Protein AF-A0ABD7KP99-F1 (afdb_monomer_lite)

Sequence (49 aa):
MMNKDATQIWGLKREITPCFGARLVQEGNRLHFLADRAGFNGLFSEMQA

Organism: NCBI:txid1812935

Foldseek 3Di:
DPPPPCPPQLADDDPDPFDKGFPWDDDPPDTHGDPVRIDTDHDDDPVRD

InterPro domains:
  IPR009320 Antitoxin CbeA [PF06154] (9-48)
  IPR038025 Antitoxin CbeA superfamily [SSF143737] (2-48)

Structure (mmCIF, N/CA/C/O backbone):
data_AF-A0ABD7KP99-F1
#
_entry.id   AF-A0ABD7KP99-F1
#
loop_
_atom_site.group_PDB
_atom_site.id
_atom_site.type_symbol
_atom_site.label_atom_id
_atom_site.label_alt_id
_atom_site.label_comp_id
_atom_site.label_asym_id
_atom_site.label_entity_id
_atom_site.label_seq_id
_atom_site.pdbx_PDB_ins_code
_atom_site.Cartn_x
_atom_site.Cartn_y
_atom_site.Cartn_z
_atom_site.occupancy
_atom_site.B_iso_or_equiv
_atom_site.auth_seq_id
_atom_site.auth_comp_id
_atom_site.auth_asym_id
_atom_site.auth_atom_id
_atom_site.pdbx_PDB_model_num
ATOM 1 N N . MET A 1 1 ? -17.692 7.892 -23.382 1.00 38.94 1 MET A N 1
ATOM 2 C CA . MET A 1 1 ? -16.308 7.383 -23.487 1.00 38.94 1 MET A CA 1
ATOM 3 C C . MET A 1 1 ? -15.898 6.868 -22.115 1.00 38.94 1 MET A C 1
ATOM 5 O O . MET A 1 1 ? -15.517 7.658 -21.266 1.00 38.94 1 MET A O 1
ATOM 9 N N . MET A 1 2 ? -16.096 5.574 -21.849 1.00 43.97 2 MET A N 1
ATOM 10 C CA . MET A 1 2 ? -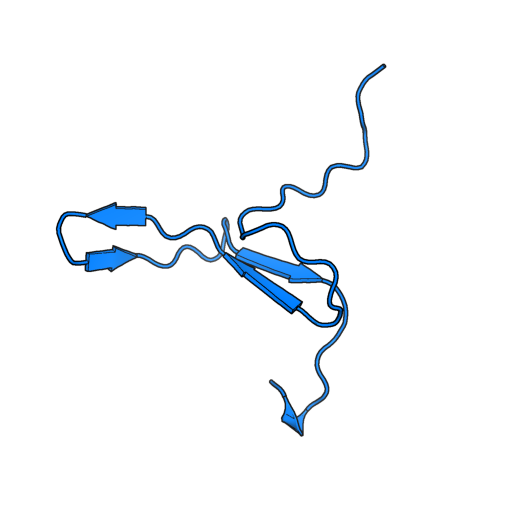15.587 4.944 -20.626 1.00 43.97 2 MET A CA 1
ATOM 11 C C . MET A 1 2 ? -14.075 4.770 -20.790 1.00 43.97 2 MET A C 1
ATOM 13 O O . MET A 1 2 ? -13.654 4.092 -21.725 1.00 43.97 2 MET A O 1
ATOM 17 N N . ASN A 1 3 ? -13.281 5.370 -19.902 1.00 49.72 3 ASN A N 1
ATOM 18 C CA . ASN A 1 3 ? -11.863 5.040 -19.755 1.00 49.72 3 ASN A CA 1
ATOM 19 C C . ASN A 1 3 ? -11.781 3.568 -19.330 1.00 49.72 3 ASN A C 1
ATOM 21 O O . ASN A 1 3 ? -12.086 3.236 -18.186 1.00 49.72 3 ASN A O 1
ATOM 25 N N . LYS A 1 4 ? -11.472 2.683 -20.281 1.00 48.47 4 LYS A N 1
ATOM 26 C CA . LYS A 1 4 ? -11.537 1.226 -20.111 1.00 48.47 4 LYS A CA 1
ATOM 27 C C . LYS A 1 4 ? -10.263 0.627 -19.500 1.00 48.47 4 LYS A C 1
ATOM 29 O O . LYS A 1 4 ? -10.242 -0.564 -19.232 1.00 48.47 4 LYS A O 1
ATOM 3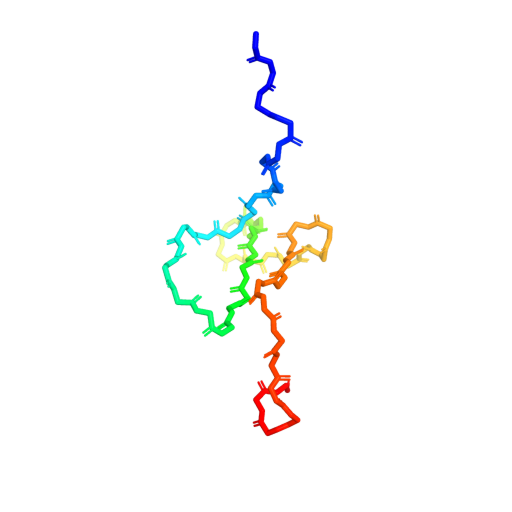4 N N . ASP A 1 5 ? -9.272 1.463 -19.193 1.00 49.38 5 ASP A N 1
ATOM 35 C CA . ASP A 1 5 ? -7.925 1.040 -18.786 1.00 49.38 5 ASP A CA 1
ATOM 36 C C . ASP A 1 5 ? -7.433 1.739 -17.509 1.00 49.38 5 ASP A C 1
ATOM 38 O O . ASP A 1 5 ? -6.237 1.867 -17.267 1.00 49.38 5 ASP A O 1
ATOM 42 N N . ALA A 1 6 ? -8.346 2.220 -16.663 1.00 54.56 6 ALA A N 1
ATOM 43 C CA . ALA A 1 6 ? -7.974 2.619 -15.312 1.00 54.56 6 ALA A CA 1
ATOM 44 C C . ALA A 1 6 ? -7.911 1.357 -14.444 1.00 54.56 6 ALA A C 1
ATOM 46 O O . ALA A 1 6 ? -8.854 1.061 -13.709 1.00 54.56 6 ALA A O 1
ATOM 47 N N . THR A 1 7 ? -6.818 0.592 -14.536 1.00 58.00 7 THR A N 1
ATOM 48 C CA . THR A 1 7 ? -6.420 -0.319 -13.454 1.00 58.00 7 THR A CA 1
ATOM 49 C C . THR A 1 7 ? -6.587 0.473 -12.161 1.00 58.00 7 THR A C 1
ATOM 51 O O . THR A 1 7 ? -5.971 1.524 -12.016 1.00 58.00 7 THR A O 1
ATOM 54 N N . GLN A 1 8 ? -7.511 0.062 -11.289 1.00 61.22 8 GLN A N 1
ATOM 55 C CA . GLN A 1 8 ? -7.841 0.782 -10.056 1.00 61.22 8 GLN A CA 1
ATOM 56 C C . GLN A 1 8 ? -6.548 0.994 -9.253 1.00 61.22 8 GLN A C 1
ATOM 58 O O . GLN A 1 8 ? -6.033 0.067 -8.631 1.00 61.22 8 GLN A O 1
ATOM 63 N N . ILE A 1 9 ? -5.978 2.203 -9.317 1.00 71.56 9 ILE A N 1
ATOM 64 C CA . ILE A 1 9 ? -4.751 2.535 -8.595 1.00 71.56 9 ILE A CA 1
ATOM 65 C C . ILE A 1 9 ? -5.164 2.804 -7.156 1.00 71.56 9 ILE A C 1
ATOM 67 O O . ILE A 1 9 ? -5.651 3.881 -6.817 1.00 71.56 9 ILE A O 1
ATOM 71 N N . TRP A 1 10 ? -5.004 1.792 -6.311 1.00 81.88 10 TRP A N 1
ATOM 72 C CA . TRP A 1 10 ? -5.321 1.901 -4.894 1.00 81.88 10 TRP A CA 1
ATOM 73 C C . TRP A 1 10 ? -4.275 2.723 -4.125 1.00 81.88 10 TRP A C 1
ATOM 75 O O . TRP A 1 10 ? -4.606 3.426 -3.174 1.00 81.88 10 TRP A O 1
ATOM 85 N N . GLY A 1 11 ? -3.011 2.657 -4.542 1.00 81.94 11 GLY A N 1
ATOM 86 C CA . GLY A 1 11 ? -1.919 3.417 -3.938 1.00 81.94 11 GLY A CA 1
ATOM 87 C C . GLY A 1 11 ? -1.818 4.868 -4.414 1.00 81.94 11 GLY A C 1
ATOM 88 O O . GLY A 1 11 ? -2.589 5.350 -5.238 1.00 81.94 11 GLY A O 1
ATOM 89 N N . LEU A 1 12 ? -0.806 5.570 -3.907 1.00 85.38 12 LEU A N 1
ATOM 90 C CA . LEU A 1 12 ? -0.456 6.907 -4.385 1.00 85.38 12 LEU A CA 1
ATOM 91 C C . LEU A 1 12 ? 0.016 6.860 -5.8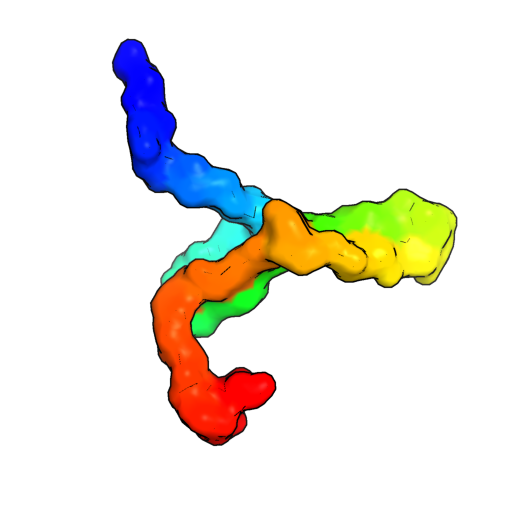45 1.00 85.38 12 LEU A C 1
ATOM 93 O O . LEU A 1 12 ? 0.730 5.935 -6.238 1.00 85.38 12 LEU A O 1
ATOM 97 N N . LYS A 1 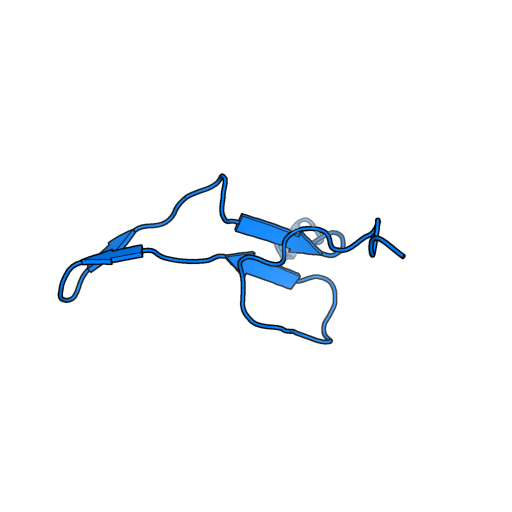13 ? -0.337 7.888 -6.631 1.00 82.44 13 LYS A N 1
ATOM 98 C CA . LYS A 1 13 ? 0.154 8.042 -8.007 1.00 82.44 13 LYS A CA 1
ATOM 99 C C . LYS A 1 13 ? 1.681 8.155 -7.991 1.00 82.44 13 LYS A C 1
ATOM 101 O O . LYS A 1 13 ? 2.236 8.997 -7.287 1.00 82.44 13 LYS A O 1
ATOM 106 N N . ARG A 1 14 ? 2.347 7.301 -8.766 1.00 81.06 14 ARG A N 1
ATOM 107 C CA . ARG A 1 14 ? 3.807 7.224 -8.883 1.00 81.06 14 ARG A CA 1
ATOM 108 C C . ARG A 1 14 ? 4.196 7.060 -10.344 1.00 81.06 14 ARG A C 1
ATOM 110 O O . ARG A 1 14 ? 3.508 6.368 -11.083 1.00 81.06 14 ARG A O 1
ATOM 117 N N . GLU A 1 15 ? 5.312 7.669 -10.727 1.00 85.69 15 GLU A N 1
ATOM 118 C CA . GLU A 1 15 ? 5.872 7.573 -12.086 1.00 85.69 15 GLU A CA 1
ATOM 119 C C . GLU A 1 15 ? 7.050 6.584 -12.174 1.00 85.69 15 GLU A C 1
ATOM 121 O O . GLU A 1 15 ? 7.652 6.412 -13.226 1.00 85.69 15 GLU A O 1
ATOM 126 N N . ILE A 1 16 ? 7.370 5.898 -11.070 1.00 87.88 16 ILE A N 1
ATOM 127 C CA . ILE A 1 16 ? 8.481 4.940 -10.971 1.00 87.88 16 ILE A CA 1
ATOM 128 C C . ILE A 1 16 ? 7.956 3.512 -11.164 1.00 87.88 16 ILE A C 1
ATOM 130 O O . ILE A 1 16 ? 6.917 3.154 -10.608 1.00 87.88 16 ILE A O 1
ATOM 134 N N . THR A 1 17 ? 8.693 2.696 -11.925 1.00 90.25 17 THR A N 1
ATOM 135 C CA . THR A 1 17 ? 8.415 1.271 -12.179 1.00 90.25 17 THR A CA 1
ATOM 136 C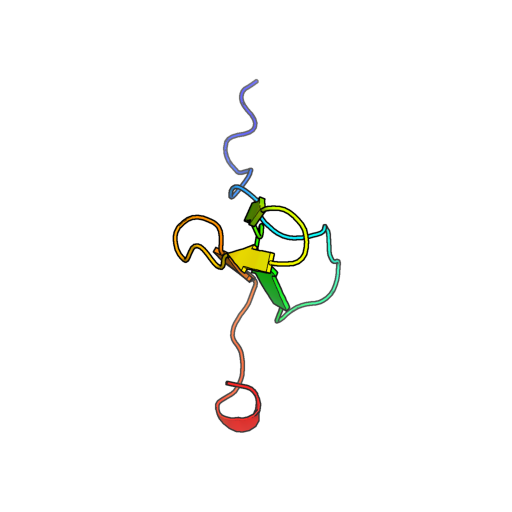 C . THR A 1 17 ? 9.721 0.465 -12.016 1.00 90.25 17 THR A C 1
ATOM 138 O O . THR A 1 17 ? 10.735 0.905 -12.558 1.00 90.25 17 THR A O 1
ATOM 141 N N . PRO A 1 18 ? 9.738 -0.682 -11.305 1.00 92.12 18 PRO A N 1
ATOM 142 C CA . PRO A 1 18 ? 8.596 -1.322 -10.655 1.00 92.12 18 PRO A CA 1
ATOM 143 C C . PRO A 1 18 ? 8.139 -0.574 -9.392 1.00 92.12 18 PRO A C 1
ATOM 145 O O . PRO A 1 18 ? 8.940 0.064 -8.708 1.00 92.12 18 PRO A O 1
ATOM 148 N N . CYS A 1 19 ? 6.841 -0.618 -9.080 1.00 92.00 19 CYS A N 1
ATOM 149 C CA . CYS A 1 19 ? 6.312 -0.058 -7.838 1.00 92.00 19 CYS A CA 1
ATOM 150 C C . CYS A 1 19 ? 5.178 -0.889 -7.234 1.00 92.00 19 CYS A C 1
ATOM 152 O O . CYS A 1 19 ? 4.414 -1.555 -7.927 1.00 92.00 19 CYS A O 1
ATOM 154 N N . PHE A 1 20 ? 5.075 -0.818 -5.909 1.00 91.19 20 PHE A N 1
ATOM 155 C CA . PHE A 1 20 ? 3.963 -1.349 -5.136 1.00 91.19 20 PHE A CA 1
ATOM 156 C C . PHE A 1 20 ? 3.115 -0.188 -4.617 1.00 91.19 20 PHE A C 1
ATOM 158 O O . PHE A 1 20 ? 3.639 0.795 -4.076 1.00 91.19 20 PHE A O 1
ATOM 165 N N . GLY A 1 21 ? 1.801 -0.294 -4.790 1.00 92.38 21 GLY A N 1
ATOM 166 C CA . GLY A 1 21 ? 0.830 0.677 -4.307 1.00 92.38 21 GLY A CA 1
ATOM 167 C C . GLY A 1 21 ? -0.275 -0.014 -3.522 1.00 92.38 21 GLY A C 1
ATOM 168 O O . GLY A 1 21 ? -0.825 -1.011 -3.977 1.00 92.38 21 GLY A O 1
ATOM 169 N N . ALA A 1 22 ? -0.632 0.539 -2.365 1.00 94.31 22 ALA A N 1
ATOM 170 C CA . ALA A 1 22 ? -1.737 0.044 -1.554 1.00 94.31 22 ALA A CA 1
ATOM 171 C C . ALA A 1 22 ? -2.546 1.191 -0.945 1.00 94.31 22 ALA A C 1
ATOM 173 O O . ALA A 1 22 ? -1.985 2.234 -0.594 1.00 94.31 22 ALA A O 1
ATOM 174 N N . ARG A 1 23 ? -3.854 0.971 -0.782 1.00 94.69 23 ARG A N 1
ATOM 175 C CA . ARG A 1 23 ? -4.738 1.841 -0.001 1.00 94.69 23 ARG A CA 1
ATOM 176 C C . ARG A 1 23 ? -4.970 1.231 1.370 1.00 94.69 23 ARG A C 1
ATOM 178 O O . ARG A 1 23 ? -5.711 0.258 1.498 1.00 94.69 23 ARG A O 1
ATOM 185 N N . LEU A 1 24 ? -4.366 1.820 2.391 1.00 95.69 24 LEU A N 1
ATOM 186 C CA . LEU A 1 24 ? -4.570 1.383 3.768 1.00 95.69 24 LEU A CA 1
ATOM 187 C C . LEU A 1 24 ? -5.886 1.946 4.316 1.00 95.69 24 LEU A C 1
ATOM 189 O O . LEU A 1 24 ? -6.294 3.054 3.958 1.00 95.69 24 LEU A O 1
ATOM 193 N N . VAL A 1 25 ? -6.550 1.184 5.183 1.00 96.00 25 VAL A N 1
ATOM 194 C CA . VAL A 1 25 ? -7.695 1.679 5.962 1.00 96.00 25 VAL A CA 1
ATOM 195 C C . VAL A 1 25 ? -7.183 2.144 7.314 1.00 96.00 25 VAL A C 1
ATOM 197 O O . VAL A 1 25 ? -6.536 1.380 8.023 1.00 96.00 25 VAL A O 1
ATOM 200 N N . GLN A 1 26 ? -7.464 3.393 7.668 1.00 97.44 26 GLN A N 1
ATOM 201 C CA . GLN A 1 26 ? -7.058 3.953 8.950 1.00 97.44 26 GLN A CA 1
ATOM 202 C C . GLN A 1 26 ? -8.184 3.828 9.978 1.00 97.44 26 GLN A C 1
ATOM 204 O O . GLN A 1 26 ? -9.304 4.270 9.733 1.00 97.44 26 GLN A O 1
ATOM 209 N N . GLU A 1 27 ? -7.856 3.274 11.142 1.00 97.62 27 GLU A N 1
ATOM 210 C CA . GLU A 1 27 ? -8.734 3.194 12.309 1.00 97.62 27 GLU A CA 1
ATOM 211 C C . GLU A 1 27 ? -7.994 3.773 13.523 1.00 97.62 27 GLU A C 1
ATOM 213 O O . GLU A 1 27 ? -7.121 3.138 14.122 1.00 97.62 27 GLU A O 1
ATOM 218 N N . GLY A 1 28 ? -8.281 5.037 13.844 1.00 96.69 28 GLY A N 1
ATOM 219 C CA . GLY A 1 28 ? -7.496 5.801 14.816 1.00 96.69 28 GLY A CA 1
ATOM 220 C C . GLY A 1 28 ? -6.025 5.893 14.393 1.00 96.69 28 GLY A C 1
ATOM 221 O O . GLY A 1 28 ? -5.715 6.427 13.328 1.00 96.69 28 GLY A O 1
ATOM 222 N N . ASN A 1 29 ? -5.129 5.335 15.214 1.00 97.12 29 ASN A N 1
ATOM 223 C CA . ASN A 1 29 ? -3.679 5.287 14.963 1.00 97.12 29 ASN A CA 1
ATOM 224 C C . ASN A 1 29 ? -3.209 3.950 14.360 1.00 97.12 29 ASN A C 1
ATOM 226 O O . ASN A 1 29 ? -2.009 3.676 14.328 1.00 97.12 29 ASN A O 1
ATOM 230 N N . ARG A 1 30 ? -4.136 3.088 13.927 1.00 97.56 30 ARG A N 1
ATOM 231 C CA . ARG A 1 30 ? -3.829 1.810 13.274 1.00 97.56 30 ARG A CA 1
ATOM 232 C C . ARG A 1 30 ? -4.088 1.910 11.778 1.00 97.56 30 ARG A C 1
ATOM 234 O O . ARG A 1 30 ? -5.040 2.557 11.345 1.00 97.56 30 ARG A O 1
ATOM 241 N N . LEU A 1 31 ? -3.245 1.238 11.002 1.00 98.06 31 LEU A N 1
ATOM 242 C CA . LEU A 1 31 ? -3.381 1.112 9.557 1.00 98.06 31 LEU A CA 1
ATOM 243 C C . LEU A 1 31 ? -3.577 -0.360 9.207 1.00 98.06 31 LEU A C 1
ATOM 245 O O . LEU A 1 31 ? -2.758 -1.203 9.566 1.00 98.06 31 LEU A O 1
ATOM 249 N N . HIS A 1 32 ? -4.662 -0.650 8.499 1.00 97.56 32 HIS A N 1
ATOM 250 C CA . HIS A 1 32 ? -5.027 -1.988 8.055 1.00 97.56 32 HIS A CA 1
ATOM 251 C C . HIS A 1 32 ? -4.668 -2.160 6.583 1.00 97.56 32 HIS A C 1
ATOM 253 O O . HIS A 1 32 ? -5.086 -1.371 5.728 1.00 97.56 32 HIS A O 1
ATOM 259 N N . PHE A 1 33 ? -3.889 -3.199 6.295 1.00 96.31 33 PHE A N 1
ATOM 260 C CA . PHE A 1 33 ? -3.548 -3.598 4.937 1.00 96.31 33 PHE A CA 1
ATOM 261 C C . PHE A 1 33 ? -4.635 -4.503 4.356 1.00 96.31 33 PHE A C 1
ATOM 263 O O . PHE A 1 33 ? -5.093 -5.433 5.016 1.00 96.31 33 PHE A O 1
ATOM 270 N N . LEU A 1 34 ? -5.021 -4.238 3.109 1.00 95.25 34 LEU A N 1
ATOM 271 C CA . LEU A 1 34 ? -6.033 -4.989 2.378 1.00 95.25 34 LEU A CA 1
ATOM 272 C C . LEU A 1 34 ? -5.465 -5.378 1.011 1.00 95.25 34 LEU A C 1
ATOM 274 O O . LEU A 1 34 ? -5.155 -4.507 0.197 1.00 95.25 34 LEU A O 1
ATOM 278 N N . ALA A 1 35 ? -5.304 -6.681 0.772 1.00 93.50 35 ALA A N 1
ATOM 279 C CA . ALA A 1 35 ? -4.660 -7.198 -0.437 1.00 93.50 35 ALA A CA 1
ATOM 280 C C . ALA A 1 35 ? -5.468 -6.908 -1.715 1.00 93.50 35 ALA A C 1
ATOM 282 O O . ALA A 1 35 ? -4.885 -6.651 -2.763 1.00 93.50 35 ALA A O 1
ATOM 283 N N . ASP A 1 36 ? -6.799 -6.866 -1.620 1.00 92.19 36 ASP A N 1
ATOM 284 C CA . ASP A 1 36 ? -7.707 -6.465 -2.705 1.00 92.19 36 ASP A CA 1
ATOM 285 C C . ASP A 1 36 ? -7.609 -4.965 -3.044 1.00 92.19 36 ASP A C 1
ATOM 287 O O . ASP A 1 36 ? -8.063 -4.531 -4.105 1.00 92.19 36 ASP A O 1
ATOM 291 N N . ARG A 1 37 ? -6.982 -4.175 -2.160 1.00 92.75 37 ARG A N 1
ATOM 292 C CA . ARG A 1 37 ? -6.664 -2.753 -2.349 1.00 92.75 37 ARG A CA 1
ATOM 293 C C . ARG A 1 37 ? -5.166 -2.505 -2.483 1.00 92.75 37 ARG A C 1
ATOM 295 O O . ARG A 1 37 ? -4.676 -1.434 -2.115 1.00 92.75 37 ARG A O 1
ATOM 302 N N . ALA A 1 38 ? -4.440 -3.486 -2.997 1.00 93.00 38 ALA A N 1
ATOM 303 C CA . ALA A 1 38 ? -3.023 -3.390 -3.284 1.00 93.00 38 ALA A CA 1
ATOM 304 C C . ALA A 1 38 ? -2.726 -3.915 -4.689 1.00 93.00 38 ALA A C 1
ATOM 306 O O . ALA A 1 38 ? -3.484 -4.701 -5.252 1.00 93.00 38 ALA A O 1
ATOM 307 N N . GLY A 1 39 ? -1.629 -3.451 -5.271 1.00 90.75 39 GLY A N 1
ATOM 308 C CA . GLY A 1 39 ? -1.217 -3.872 -6.598 1.00 90.75 39 GLY A CA 1
ATOM 309 C C . GLY A 1 39 ? 0.225 -3.505 -6.897 1.00 90.75 39 GLY A C 1
ATOM 310 O O . GLY A 1 39 ? 0.803 -2.597 -6.291 1.00 90.75 39 GLY A O 1
ATOM 311 N N . PHE A 1 40 ? 0.784 -4.224 -7.861 1.00 89.94 40 PHE A N 1
ATOM 312 C CA . PHE A 1 40 ? 2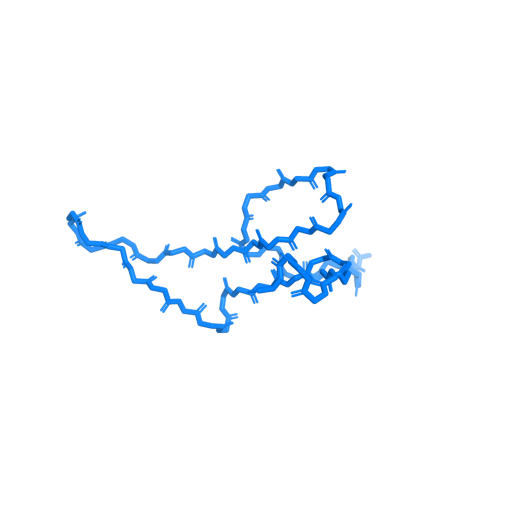.102 -3.962 -8.414 1.00 89.94 40 PHE A CA 1
ATOM 313 C C . PHE A 1 40 ? 1.962 -3.346 -9.802 1.00 89.94 40 PHE A C 1
ATOM 315 O O . PHE A 1 40 ? 1.070 -3.707 -10.570 1.00 89.94 40 PHE A O 1
ATOM 322 N N . ASN A 1 41 ? 2.867 -2.432 -10.123 1.00 87.75 41 ASN A N 1
ATOM 323 C CA . ASN A 1 41 ? 3.113 -1.982 -11.481 1.00 87.75 41 ASN A CA 1
ATOM 324 C C . ASN A 1 41 ? 4.542 -2.384 -11.862 1.00 87.75 41 ASN A C 1
ATOM 326 O O . ASN A 1 41 ? 5.488 -2.019 -11.164 1.00 87.75 41 ASN A O 1
ATOM 330 N N . GLY A 1 42 ? 4.698 -3.136 -12.951 1.00 88.81 42 GLY A N 1
ATOM 331 C CA . GLY A 1 42 ? 5.964 -3.777 -13.317 1.00 88.81 42 GLY A CA 1
ATOM 332 C C . GLY A 1 42 ? 6.309 -5.002 -12.458 1.00 88.81 42 GLY A C 1
ATOM 333 O O . GLY A 1 42 ? 5.514 -5.447 -11.632 1.00 88.81 42 GLY A O 1
ATOM 334 N N . LEU A 1 43 ? 7.504 -5.554 -12.681 1.00 93.19 43 LEU A N 1
ATOM 335 C CA . LEU A 1 43 ? 8.011 -6.749 -12.003 1.00 93.19 43 LEU A CA 1
ATOM 336 C C . LEU A 1 43 ? 9.221 -6.387 -11.138 1.00 93.19 43 LEU A C 1
ATOM 338 O O . LEU A 1 43 ? 10.157 -5.747 -11.614 1.00 93.19 43 LEU A O 1
ATOM 342 N N . PHE A 1 44 ? 9.201 -6.808 -9.878 1.00 92.31 44 PHE A N 1
ATOM 343 C CA . PHE A 1 44 ? 10.355 -6.714 -8.989 1.00 92.31 44 PHE A CA 1
ATOM 344 C C . PHE A 1 44 ? 11.324 -7.868 -9.267 1.00 92.31 44 PHE A C 1
ATOM 346 O O . PHE A 1 44 ? 10.889 -8.986 -9.541 1.00 92.31 44 PHE A O 1
ATOM 353 N N . SER A 1 45 ? 12.633 -7.608 -9.213 1.00 94.81 45 SER A N 1
ATOM 354 C CA . SER A 1 45 ? 13.627 -8.692 -9.229 1.00 94.81 45 SER A CA 1
ATOM 355 C C . SER A 1 45 ? 13.586 -9.497 -7.926 1.00 94.81 45 SER A C 1
ATOM 357 O O . SER A 1 45 ? 13.084 -9.010 -6.916 1.00 94.81 45 SER A O 1
ATOM 359 N N . GLU A 1 46 ? 14.163 -10.702 -7.919 1.00 94.75 46 GLU A N 1
ATOM 360 C CA . GLU A 1 46 ? 14.232 -11.551 -6.716 1.00 94.75 46 GLU A CA 1
ATOM 361 C C . GLU A 1 46 ? 14.921 -10.859 -5.533 1.00 94.75 46 GLU A C 1
ATOM 363 O O . GLU A 1 46 ? 14.540 -11.077 -4.393 1.00 94.75 46 GLU A O 1
ATOM 368 N N . MET A 1 47 ? 15.900 -9.984 -5.790 1.00 95.88 47 MET A N 1
ATOM 369 C CA . MET A 1 47 ? 16.563 -9.215 -4.728 1.00 95.88 47 MET A CA 1
ATOM 370 C C . MET A 1 47 ? 15.705 -8.067 -4.171 1.00 95.88 47 MET A C 1
ATOM 372 O O . MET A 1 47 ? 16.079 -7.467 -3.166 1.00 95.88 47 MET A O 1
ATOM 376 N N . GLN A 1 48 ? 14.612 -7.702 -4.844 1.00 90.62 48 GLN A N 1
ATOM 377 C CA . GLN A 1 48 ? 13.731 -6.596 -4.456 1.00 90.62 48 GLN A CA 1
ATOM 378 C C . GLN A 1 48 ? 12.372 -7.058 -3.906 1.00 90.62 48 GLN A C 1
ATOM 380 O O . GLN A 1 48 ? 11.616 -6.205 -3.438 1.00 90.62 48 GLN A O 1
ATOM 385 N N . ALA A 1 49 ? 12.046 -8.348 -4.026 1.00 82.62 49 ALA A N 1
ATOM 386 C CA . ALA A 1 49 ? 10.836 -8.960 -3.478 1.00 82.62 49 ALA A CA 1
ATOM 387 C C . ALA A 1 49 ? 11.028 -9.308 -1.995 1.00 82.62 49 ALA A C 1
ATOM 389 O O . ALA A 1 49 ? 10.058 -9.102 -1.230 1.00 82.62 49 ALA A O 1
#

Secondary structure (DSSP, 8-state):
---TT-----S-----SSEEEE-PEEETTEEE--GGGEEEES---TTT-

pLDDT: mean 84.64, std 16.19, range [38.94, 98.06]

Radius of gyration: 13.21 Å; chains: 1; bounding box: 33×20×38 Å